Protein AF-A0AAN7CAF0-F1 (afdb_monomer_lite)

InterPro domains:
  IPR011009 Protein kinase-like domain superfamily [SSF56112] (37-139)
  IPR051678 Aminoglycoside Phosphotransferase Enzymes [PTHR21310] (33-144)

Foldseek 3Di:
DDDDDDDPVRVVVVVVVVVVPDDVVVVVCVVPPCQWDWDADPVGFIKIKGFDDPPVDDPVVLVQLQVQDDAPPPDWHWPDWDDAADCDPVRVPSTTMTITGDDDDDPDDPVVLVPDDPVVVVVVVVVVVVRVVRVVPDDDPDNSDDDDD

Sequence (149 aa):
MAKFPPTAKQIEEGLKAFIDSIDPNAVCKLASSKTCRIFRDPDGTKWVVRIPLEPYISNIWDKVQSEVATTTIPVPCIHAFGRGGTVDEKNPTGHAYIIQSYIPGQSLDILAFRRKDPTQRKFFYSQLVDFFAQLRQQEFPFAGVEPER

Radius of gyration: 21.9 Å; chains: 1; bounding box: 57×45×52 Å

Structure (mmCIF, N/CA/C/O backbone):
data_AF-A0AAN7CAF0-F1
#
_entry.id   AF-A0AAN7CAF0-F1
#
loop_
_atom_site.group_PDB
_atom_site.id
_atom_site.type_symbol
_atom_site.label_atom_id
_atom_site.label_alt_id
_atom_site.label_comp_id
_atom_site.label_asym_id
_atom_site.label_entity_id
_atom_site.label_seq_id
_atom_site.pdbx_PDB_ins_code
_atom_site.Cartn_x
_atom_site.Cartn_y
_atom_site.Cartn_z
_atom_site.occupancy
_atom_site.B_iso_or_equiv
_atom_site.auth_seq_id
_atom_site.auth_comp_id
_atom_site.auth_asym_id
_atom_site.auth_atom_id
_atom_site.pdbx_PDB_model_num
ATOM 1 N N . MET A 1 1 ? 37.556 -28.234 18.319 1.00 42.59 1 MET A N 1
ATOM 2 C CA . MET A 1 1 ? 37.300 -27.188 19.335 1.00 42.59 1 MET A CA 1
ATOM 3 C C . MET A 1 1 ? 35.796 -26.975 19.425 1.00 42.59 1 MET A C 1
ATOM 5 O O . MET A 1 1 ? 35.180 -26.767 18.387 1.00 42.59 1 MET A O 1
ATOM 9 N N . ALA A 1 2 ? 35.196 -27.118 20.610 1.00 52.88 2 ALA A N 1
ATOM 10 C CA . ALA A 1 2 ? 33.750 -26.971 20.790 1.00 52.88 2 ALA A CA 1
ATOM 11 C C . ALA A 1 2 ? 33.350 -25.490 20.693 1.00 52.88 2 ALA A C 1
ATOM 13 O O . ALA A 1 2 ? 33.939 -24.640 21.360 1.00 52.88 2 ALA A O 1
ATOM 14 N N . LYS A 1 3 ? 32.376 -25.177 19.835 1.00 70.75 3 LYS A N 1
ATOM 15 C CA . LYS A 1 3 ? 31.854 -23.820 19.656 1.00 70.75 3 LYS A CA 1
ATOM 16 C C . LYS A 1 3 ? 30.816 -23.573 20.752 1.00 70.75 3 LYS A C 1
ATOM 18 O O . LYS A 1 3 ? 29.696 -24.064 20.658 1.00 70.75 3 LYS A O 1
ATOM 23 N N . PHE A 1 4 ? 31.217 -22.891 21.820 1.00 71.00 4 PHE A N 1
ATOM 24 C CA . PHE A 1 4 ? 30.303 -22.526 22.902 1.00 71.00 4 PHE A CA 1
ATOM 25 C C . PHE A 1 4 ? 29.308 -21.452 22.433 1.00 71.00 4 PHE A C 1
ATOM 27 O O . PHE A 1 4 ? 29.667 -20.619 21.593 1.00 71.00 4 PHE A O 1
ATOM 34 N N . PRO A 1 5 ? 28.066 -21.462 22.949 1.00 78.44 5 PRO A N 1
ATOM 35 C CA . PRO A 1 5 ? 27.105 -20.405 22.671 1.00 78.44 5 PRO A CA 1
ATOM 36 C C . PRO A 1 5 ? 27.612 -19.055 23.210 1.00 78.44 5 PRO A C 1
ATOM 38 O O . PRO A 1 5 ? 28.319 -19.022 24.222 1.00 78.44 5 PRO A O 1
ATOM 41 N N . PRO A 1 6 ? 27.276 -17.941 22.539 1.00 80.12 6 PRO A N 1
ATOM 42 C CA . PRO A 1 6 ? 27.729 -16.618 22.941 1.00 80.12 6 PRO A CA 1
ATOM 43 C C . PRO A 1 6 ? 27.145 -16.213 24.298 1.00 80.12 6 PRO A C 1
ATOM 45 O O . PRO A 1 6 ? 25.991 -16.491 24.621 1.00 80.12 6 PRO A O 1
ATOM 48 N N . THR A 1 7 ? 27.962 -15.533 25.094 1.00 88.88 7 THR A N 1
ATOM 49 C CA . THR A 1 7 ? 27.564 -14.942 26.376 1.00 88.88 7 THR A CA 1
ATOM 50 C C . THR A 1 7 ? 26.665 -13.722 26.165 1.00 88.88 7 THR A C 1
ATOM 52 O O . THR A 1 7 ? 26.710 -13.082 25.116 1.0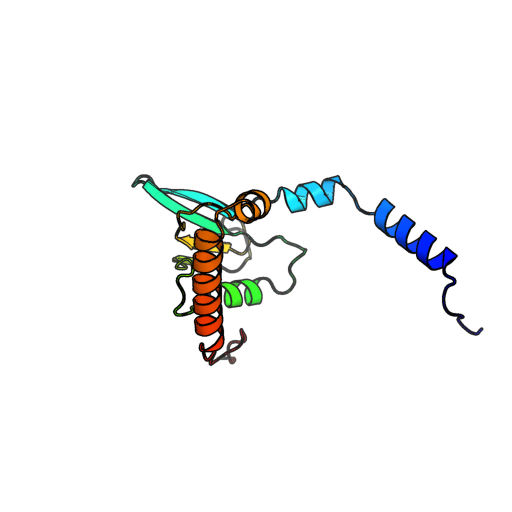0 88.88 7 THR A O 1
ATOM 55 N N . ALA A 1 8 ? 25.885 -13.342 27.183 1.00 85.44 8 ALA A N 1
ATOM 56 C CA . ALA A 1 8 ? 25.012 -12.164 27.123 1.00 85.44 8 ALA A CA 1
ATOM 57 C C . ALA A 1 8 ? 25.765 -10.885 26.714 1.00 85.44 8 ALA A C 1
ATOM 59 O O . ALA A 1 8 ? 25.273 -10.113 25.898 1.00 85.44 8 ALA A O 1
ATOM 60 N N . LYS A 1 9 ? 27.002 -10.721 27.201 1.00 87.62 9 LYS A N 1
ATOM 61 C CA . LYS A 1 9 ? 27.871 -9.595 26.847 1.00 87.62 9 LYS A CA 1
ATOM 62 C C . LYS A 1 9 ? 28.256 -9.598 25.363 1.00 87.62 9 LYS A C 1
ATOM 64 O O . LYS A 1 9 ? 28.189 -8.564 24.716 1.00 87.62 9 LYS A O 1
ATOM 69 N N . GLN A 1 10 ? 28.585 -10.764 24.803 1.00 82.12 10 GLN A N 1
ATOM 70 C 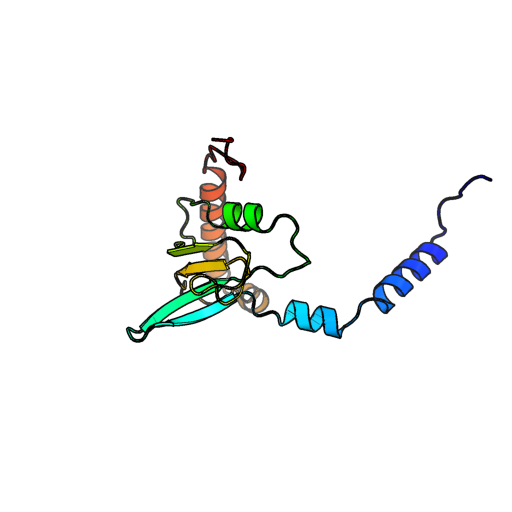CA . GLN A 1 10 ? 28.894 -10.899 23.372 1.00 82.12 10 GLN A CA 1
ATOM 71 C C . GLN A 1 10 ? 27.668 -10.638 22.488 1.00 82.12 10 GLN A C 1
ATOM 73 O O . GLN A 1 10 ? 27.802 -10.110 21.387 1.00 82.12 10 GLN A O 1
ATOM 78 N N . ILE A 1 11 ? 26.473 -10.997 22.965 1.00 80.44 11 ILE A N 1
ATOM 79 C CA . ILE A 1 11 ? 25.215 -10.698 22.274 1.00 80.44 11 ILE A CA 1
ATOM 80 C C . ILE A 1 11 ? 24.955 -9.189 22.283 1.00 80.44 11 ILE A C 1
ATOM 82 O O . ILE A 1 11 ? 24.632 -8.628 21.242 1.00 80.44 11 ILE A O 1
ATOM 86 N N . GLU A 1 12 ? 25.125 -8.526 23.427 1.00 86.00 12 GLU A N 1
ATOM 87 C CA . GLU A 1 12 ? 24.919 -7.081 23.566 1.00 86.00 12 GLU A CA 1
ATOM 88 C C . GLU A 1 12 ? 25.924 -6.271 22.736 1.00 86.00 12 GLU A C 1
ATOM 90 O O . GLU A 1 12 ? 25.535 -5.355 22.014 1.00 86.00 12 GLU A O 1
ATOM 95 N N . GLU A 1 13 ? 27.200 -6.660 22.754 1.00 85.38 13 GLU A N 1
ATOM 96 C CA . GLU A 1 13 ? 28.247 -6.066 21.916 1.00 85.38 13 GLU A CA 1
ATOM 97 C C . GLU A 1 13 ? 27.955 -6.270 20.424 1.00 85.38 13 GLU A C 1
ATOM 99 O O . GLU A 1 13 ? 28.088 -5.333 19.636 1.00 85.38 13 GLU A O 1
ATOM 104 N N . GLY A 1 14 ? 27.491 -7.461 20.032 1.00 78.75 14 GLY A N 1
ATOM 105 C CA . GLY A 1 14 ? 27.078 -7.745 18.657 1.00 78.75 14 GLY A CA 1
ATOM 106 C C . GLY A 1 14 ? 25.854 -6.935 18.222 1.00 78.75 14 GLY A C 1
ATOM 107 O O . GLY A 1 14 ? 25.816 -6.427 17.103 1.00 78.75 14 GLY A O 1
ATOM 108 N N . LEU A 1 15 ? 24.874 -6.764 19.110 1.00 71.75 15 LEU A N 1
ATOM 109 C CA . LEU A 1 15 ? 23.659 -5.995 18.846 1.00 71.75 15 LEU A CA 1
ATOM 110 C C . LEU A 1 15 ? 23.964 -4.498 18.740 1.00 71.75 15 LEU A C 1
ATOM 112 O O . LEU A 1 15 ? 23.454 -3.825 17.845 1.00 71.75 15 LEU A O 1
ATOM 116 N N . LYS A 1 16 ? 24.856 -3.991 19.594 1.00 80.81 16 LYS A N 1
ATOM 117 C CA . LYS A 1 16 ? 25.348 -2.618 19.517 1.00 80.81 16 LYS A CA 1
ATOM 118 C C . LYS A 1 16 ? 26.146 -2.374 18.238 1.00 80.81 16 LYS A C 1
ATOM 120 O O . LYS A 1 16 ? 25.866 -1.407 17.542 1.00 80.81 16 LYS A O 1
ATOM 125 N N . ALA A 1 17 ? 27.076 -3.265 17.894 1.00 83.31 17 ALA A N 1
ATOM 126 C CA . ALA A 1 17 ? 27.846 -3.163 16.656 1.00 83.31 17 ALA A CA 1
ATOM 127 C C . ALA A 1 17 ? 26.942 -3.198 15.414 1.00 83.31 17 ALA A C 1
ATOM 129 O O . ALA A 1 17 ? 27.154 -2.438 14.472 1.00 83.31 17 ALA A O 1
ATOM 130 N N . PHE A 1 18 ? 25.900 -4.035 15.431 1.00 73.94 18 PHE A N 1
ATOM 131 C CA . PHE A 1 18 ? 24.888 -4.064 14.381 1.00 73.94 18 PHE A CA 1
ATOM 132 C C . PHE A 1 18 ? 24.149 -2.728 14.264 1.00 73.94 18 PHE A C 1
ATOM 134 O O . PHE A 1 18 ? 24.119 -2.168 13.172 1.00 73.94 18 PHE A O 1
ATOM 141 N N . ILE A 1 19 ? 23.606 -2.187 15.361 1.00 75.69 19 ILE A N 1
ATOM 142 C CA . ILE A 1 19 ? 22.900 -0.894 15.355 1.00 75.69 19 ILE A CA 1
ATOM 143 C C . ILE A 1 19 ? 23.819 0.238 14.886 1.00 75.69 19 ILE A C 1
ATOM 145 O O . ILE A 1 19 ? 23.421 1.024 14.030 1.00 75.69 19 ILE A O 1
ATOM 149 N N . ASP A 1 20 ? 25.048 0.296 15.399 1.00 84.12 20 ASP A N 1
ATOM 150 C CA . ASP A 1 20 ? 26.023 1.333 15.050 1.00 84.12 20 ASP A CA 1
ATOM 151 C C . ASP A 1 20 ? 26.461 1.232 13.570 1.00 84.12 20 ASP A C 1
ATOM 153 O O . ASP A 1 20 ? 26.885 2.225 12.980 1.00 84.12 20 ASP A O 1
ATOM 157 N N . SER A 1 21 ? 26.328 0.052 12.945 1.00 85.38 21 SER A N 1
ATOM 158 C CA . SER A 1 21 ? 26.604 -0.162 11.515 1.00 85.38 21 SER A CA 1
ATOM 159 C C . SER A 1 21 ? 25.462 0.239 10.575 1.00 85.38 21 SER A C 1
ATOM 161 O O . SER A 1 21 ? 25.657 0.271 9.358 1.00 85.38 21 SER A O 1
ATOM 163 N N . ILE A 1 22 ? 24.271 0.543 11.102 1.00 80.25 22 ILE A N 1
ATOM 164 C CA . ILE A 1 22 ? 23.139 0.976 10.282 1.00 80.25 22 ILE A CA 1
ATOM 165 C C . ILE A 1 22 ? 23.412 2.403 9.804 1.00 80.25 22 ILE A C 1
ATOM 167 O O . ILE A 1 22 ? 23.409 3.332 10.605 1.00 80.25 22 ILE A O 1
ATOM 171 N N . ASP A 1 23 ? 23.588 2.592 8.493 1.00 80.69 23 ASP A N 1
ATOM 172 C CA . ASP A 1 23 ? 23.717 3.923 7.891 1.00 80.69 23 ASP A CA 1
ATOM 173 C C . ASP A 1 23 ? 22.390 4.703 8.021 1.00 80.69 23 ASP A C 1
ATOM 175 O O . ASP A 1 23 ? 21.411 4.380 7.330 1.00 80.69 23 ASP A O 1
ATOM 179 N N . PRO A 1 24 ? 22.334 5.770 8.843 1.00 72.50 24 PRO A N 1
ATOM 180 C CA . PRO A 1 24 ? 21.115 6.546 9.032 1.00 72.50 24 PRO A CA 1
ATOM 181 C C . PRO A 1 24 ? 20.655 7.234 7.743 1.00 72.50 24 PRO A C 1
ATOM 183 O O . PRO A 1 24 ? 19.459 7.436 7.546 1.00 72.50 24 PRO A O 1
ATOM 186 N N . ASN A 1 25 ? 21.574 7.569 6.831 1.00 64.50 25 ASN A N 1
ATOM 187 C CA . ASN A 1 25 ? 21.238 8.193 5.554 1.00 64.50 25 ASN A CA 1
ATOM 188 C C . ASN A 1 25 ? 20.631 7.186 4.577 1.00 64.50 25 ASN A C 1
ATOM 190 O O . ASN A 1 25 ? 19.712 7.546 3.841 1.00 64.50 25 ASN A O 1
ATOM 194 N N . ALA A 1 26 ? 21.093 5.934 4.578 1.00 63.91 26 ALA A N 1
ATOM 195 C CA . ALA A 1 26 ? 20.457 4.856 3.824 1.00 63.91 26 ALA A CA 1
ATOM 196 C C . ALA A 1 26 ? 19.044 4.571 4.354 1.00 63.91 26 ALA A C 1
ATOM 198 O O . ALA A 1 26 ? 18.104 4.475 3.564 1.00 63.91 26 ALA A O 1
ATOM 199 N N . VAL A 1 27 ? 18.864 4.541 5.681 1.00 57.50 27 VAL A N 1
ATOM 200 C CA . VAL A 1 27 ? 17.540 4.409 6.315 1.00 57.50 27 VAL A CA 1
ATOM 201 C C . VAL A 1 27 ? 16.638 5.593 5.967 1.00 57.50 27 VAL A C 1
ATOM 203 O O . VAL A 1 27 ? 15.486 5.396 5.592 1.00 57.50 27 VAL A O 1
ATOM 206 N N . CYS A 1 28 ? 17.147 6.824 6.013 1.00 49.53 28 CYS A N 1
ATOM 207 C CA . CYS A 1 28 ? 16.388 8.013 5.633 1.00 49.53 28 CYS A CA 1
ATOM 208 C C . CYS A 1 28 ? 16.063 8.049 4.136 1.00 49.53 28 CYS A C 1
ATOM 210 O O . CYS A 1 28 ? 14.958 8.444 3.778 1.00 49.53 28 CYS A O 1
ATOM 212 N N . LYS A 1 29 ? 16.959 7.612 3.242 1.00 55.12 29 LYS A N 1
ATOM 213 C CA . LYS A 1 29 ? 16.666 7.453 1.804 1.00 55.12 29 LYS A CA 1
ATOM 214 C C . LYS A 1 29 ? 15.600 6.386 1.562 1.00 55.12 29 LYS A C 1
ATOM 216 O O . LYS A 1 29 ? 14.721 6.601 0.736 1.00 55.12 29 LYS A O 1
ATOM 221 N N . LEU A 1 30 ? 15.627 5.289 2.317 1.00 51.16 30 LEU A N 1
ATOM 222 C CA . LEU A 1 30 ? 14.592 4.256 2.286 1.00 51.16 30 LEU A CA 1
ATOM 223 C C . LEU A 1 30 ? 13.248 4.802 2.794 1.00 51.16 30 LEU A C 1
ATOM 225 O O . LEU A 1 30 ? 12.232 4.658 2.122 1.00 51.16 30 LEU A O 1
ATOM 229 N N . ALA A 1 31 ? 13.238 5.501 3.928 1.00 48.84 31 ALA A N 1
ATOM 230 C CA . ALA A 1 31 ? 12.035 6.080 4.526 1.00 48.84 31 ALA A CA 1
ATOM 231 C C . ALA A 1 31 ? 11.458 7.256 3.715 1.00 48.84 31 ALA A C 1
ATOM 233 O O . ALA A 1 31 ? 10.249 7.476 3.706 1.00 48.84 31 ALA A O 1
ATOM 234 N N . SER A 1 32 ? 12.314 8.008 3.017 1.00 50.09 32 SER A N 1
ATOM 235 C CA . SER A 1 32 ? 11.929 9.107 2.120 1.00 50.09 32 SER A CA 1
ATOM 236 C C . SER A 1 32 ? 11.712 8.663 0.679 1.00 50.09 32 SER A C 1
ATOM 238 O O . SER A 1 32 ? 11.328 9.490 -0.157 1.00 50.09 32 SER A O 1
ATOM 240 N N . SER A 1 33 ? 11.928 7.380 0.371 1.00 52.56 33 SER A N 1
ATOM 241 C CA . SER A 1 33 ? 11.627 6.844 -0.943 1.00 52.56 33 SER A CA 1
ATOM 242 C C . SER A 1 33 ? 10.122 6.953 -1.166 1.00 52.56 33 SER A C 1
ATOM 244 O O . SER A 1 33 ? 9.289 6.219 -0.636 1.00 52.56 33 SER A O 1
ATOM 246 N N . LYS A 1 34 ? 9.747 7.968 -1.938 1.00 54.19 34 LYS A N 1
ATOM 247 C CA . LYS A 1 34 ? 8.387 8.157 -2.426 1.00 54.19 34 LYS A CA 1
ATOM 248 C C . LYS A 1 34 ? 8.150 7.106 -3.505 1.00 54.19 34 LYS A C 1
ATOM 250 O O . LYS A 1 34 ? 8.091 7.443 -4.684 1.00 54.19 34 LYS A O 1
ATOM 255 N N . THR A 1 35 ? 8.079 5.839 -3.100 1.00 59.84 35 THR A N 1
ATOM 256 C CA . THR A 1 35 ? 7.721 4.719 -3.975 1.00 59.84 35 THR A CA 1
ATOM 257 C C . THR A 1 35 ? 6.343 4.937 -4.561 1.00 59.84 35 THR A C 1
ATOM 259 O O . THR A 1 35 ? 6.113 4.516 -5.679 1.00 59.84 35 THR A O 1
ATOM 262 N N . CYS A 1 36 ? 5.464 5.657 -3.854 1.00 67.75 36 CYS A N 1
ATOM 263 C CA . CYS A 1 36 ? 4.147 6.074 -4.316 1.00 67.75 36 CYS A CA 1
ATOM 264 C C . CYS A 1 36 ? 4.148 7.569 -4.676 1.00 67.75 36 CYS A C 1
ATOM 266 O O . CYS A 1 36 ? 4.320 8.424 -3.802 1.00 67.75 36 CYS A O 1
ATOM 268 N N . ARG A 1 37 ? 3.918 7.899 -5.949 1.00 78.00 37 ARG A N 1
ATOM 269 C CA . ARG A 1 37 ? 3.735 9.278 -6.428 1.00 78.00 37 ARG A CA 1
ATOM 270 C C . ARG A 1 37 ? 2.324 9.477 -6.957 1.00 78.00 37 ARG A C 1
ATOM 272 O O . ARG A 1 37 ? 1.804 8.620 -7.662 1.00 78.00 37 ARG A O 1
ATOM 279 N N . ILE A 1 38 ? 1.724 10.618 -6.621 1.00 81.12 38 ILE A N 1
ATOM 280 C CA . ILE A 1 38 ? 0.423 11.009 -7.162 1.00 81.12 38 ILE A CA 1
ATOM 281 C C . ILE A 1 38 ? 0.661 11.846 -8.414 1.00 81.12 38 ILE A C 1
ATOM 283 O O . ILE A 1 38 ? 1.326 12.879 -8.343 1.00 81.12 38 ILE A O 1
ATOM 287 N N . PHE A 1 39 ? 0.093 11.408 -9.527 1.00 81.19 39 PHE A N 1
ATOM 288 C CA . PHE A 1 39 ? 0.054 12.152 -10.778 1.00 81.19 39 PHE A CA 1
ATOM 289 C C . PHE A 1 39 ? -1.344 12.712 -10.991 1.00 81.19 39 PHE A C 1
ATOM 291 O O . PHE A 1 39 ? -2.322 12.186 -10.455 1.00 81.19 39 PHE A O 1
ATOM 298 N N . ARG A 1 40 ? -1.430 13.816 -11.729 1.00 84.31 40 ARG A N 1
ATOM 299 C CA . ARG A 1 40 ? -2.699 14.423 -12.107 1.00 84.31 40 ARG A CA 1
ATOM 300 C C . ARG A 1 40 ? -2.690 14.680 -13.602 1.00 84.31 40 ARG A C 1
ATOM 302 O O . ARG A 1 40 ? -1.793 15.373 -14.077 1.00 84.31 40 ARG A O 1
ATOM 309 N N . ASP A 1 41 ? -3.689 14.151 -14.285 1.00 81.38 41 ASP A N 1
ATOM 310 C CA . ASP A 1 41 ? -3.906 14.410 -15.700 1.00 81.38 41 ASP A CA 1
ATOM 311 C C . ASP A 1 41 ? -4.501 15.808 -15.927 1.00 81.38 41 ASP A C 1
ATOM 313 O O . ASP A 1 41 ? -5.032 16.425 -14.992 1.00 81.38 41 ASP A O 1
ATOM 317 N N . PRO A 1 42 ? -4.422 16.344 -17.159 1.00 83.50 42 PRO A N 1
ATOM 318 C CA . PRO A 1 42 ? -4.986 17.652 -17.493 1.00 83.50 42 PRO A CA 1
ATOM 319 C C . PRO A 1 42 ? -6.492 17.775 -17.223 1.00 83.50 42 PRO A C 1
ATOM 321 O O . PRO A 1 42 ? -6.976 18.868 -16.942 1.00 83.50 42 PRO A O 1
ATOM 324 N N . ASP A 1 43 ? -7.224 16.662 -17.275 1.00 88.31 43 ASP A N 1
ATOM 325 C CA . ASP A 1 43 ? -8.655 16.576 -16.963 1.00 88.31 43 ASP A CA 1
ATOM 326 C C . ASP A 1 43 ? -8.956 16.585 -15.447 1.00 88.31 43 ASP A C 1
ATOM 328 O O . ASP A 1 43 ? -10.112 16.654 -15.033 1.00 88.31 43 ASP A O 1
ATOM 332 N N . GLY A 1 44 ? -7.920 16.551 -14.602 1.00 82.50 44 GLY A N 1
ATOM 333 C CA . GLY A 1 44 ? -8.026 16.532 -13.146 1.00 82.50 44 GLY A CA 1
ATOM 334 C C . GLY A 1 44 ? -8.024 15.136 -12.520 1.00 82.50 44 GLY A C 1
ATOM 335 O O . GLY A 1 44 ? -7.991 15.043 -11.285 1.00 82.50 44 GLY A O 1
ATOM 336 N N . THR A 1 45 ? -7.999 14.068 -13.322 1.00 86.25 45 THR A N 1
ATOM 337 C CA . THR A 1 45 ? -7.934 12.686 -12.838 1.00 86.25 45 THR A CA 1
ATOM 338 C C . THR A 1 45 ? -6.629 12.452 -12.079 1.00 86.25 45 THR A C 1
ATOM 340 O O . THR A 1 45 ? -5.563 12.907 -12.490 1.00 86.25 45 THR A O 1
ATOM 343 N N . LYS A 1 46 ? -6.702 11.786 -10.918 1.00 87.50 46 LYS A N 1
ATOM 344 C CA . LYS A 1 46 ? -5.537 11.509 -10.067 1.00 87.50 46 LYS A CA 1
ATOM 345 C C . LYS A 1 46 ? -5.167 10.032 -10.112 1.00 87.50 46 LYS A C 1
ATOM 347 O O . LYS A 1 46 ? -6.002 9.169 -9.845 1.00 87.50 46 LYS A O 1
ATOM 352 N N . TRP A 1 47 ? -3.884 9.775 -10.313 1.00 85.88 47 TRP A N 1
ATOM 353 C CA . TRP A 1 47 ? -3.301 8.440 -10.372 1.00 85.88 47 TRP A CA 1
ATOM 354 C C . TRP A 1 47 ? -2.272 8.260 -9.274 1.00 85.88 47 TRP A C 1
ATOM 356 O O . TRP A 1 47 ? -1.597 9.215 -8.894 1.00 85.88 47 TRP A O 1
ATOM 366 N N . VAL A 1 48 ? -2.110 7.036 -8.788 1.00 87.00 48 VAL A N 1
ATOM 367 C CA . VAL A 1 48 ? -0.982 6.656 -7.937 1.00 87.00 48 VAL A CA 1
ATOM 368 C C . VAL A 1 48 ? -0.076 5.744 -8.745 1.00 87.00 48 VAL A C 1
ATOM 370 O O . VAL A 1 48 ? -0.501 4.672 -9.163 1.00 87.00 48 VAL A O 1
ATOM 373 N N . VAL A 1 49 ? 1.173 6.157 -8.936 1.00 85.81 49 VAL A N 1
ATOM 374 C CA . VAL A 1 49 ? 2.218 5.330 -9.542 1.00 85.81 49 VAL A CA 1
ATOM 375 C C . VAL A 1 49 ? 3.116 4.812 -8.433 1.00 85.81 49 VAL A C 1
ATOM 377 O O . VAL A 1 49 ? 3.635 5.597 -7.631 1.00 85.81 49 VAL A O 1
ATOM 380 N N . ARG A 1 50 ? 3.280 3.492 -8.382 1.00 84.75 50 ARG A N 1
ATOM 381 C CA . ARG A 1 50 ? 4.144 2.783 -7.445 1.00 84.75 50 ARG A CA 1
ATOM 382 C C . ARG A 1 50 ? 5.333 2.196 -8.192 1.00 84.75 50 ARG A C 1
ATOM 384 O O . ARG A 1 50 ? 5.128 1.480 -9.165 1.00 84.75 50 ARG A O 1
ATOM 391 N N . ILE A 1 51 ? 6.546 2.477 -7.728 1.00 82.62 51 ILE A N 1
ATOM 392 C CA . ILE A 1 51 ? 7.786 1.874 -8.235 1.00 82.62 51 ILE A CA 1
ATOM 393 C C . ILE A 1 51 ? 8.426 1.093 -7.077 1.00 82.62 51 ILE A C 1
ATOM 395 O O . ILE A 1 51 ? 8.745 1.707 -6.051 1.00 82.62 51 ILE A O 1
ATOM 399 N N . PRO A 1 52 ? 8.577 -0.241 -7.186 1.00 76.31 52 PRO A N 1
ATOM 400 C CA . PRO A 1 52 ? 9.257 -1.052 -6.184 1.00 76.31 52 PRO A CA 1
ATOM 401 C C . PRO A 1 52 ? 10.711 -0.609 -5.980 1.00 76.31 52 PRO A C 1
ATOM 403 O O . PRO A 1 52 ? 11.401 -0.218 -6.917 1.00 76.31 52 PRO A O 1
ATOM 406 N N . LEU A 1 53 ? 11.188 -0.688 -4.739 1.00 72.00 53 LEU A N 1
ATOM 407 C CA . LEU A 1 53 ? 12.575 -0.379 -4.390 1.00 72.00 53 LEU A CA 1
ATOM 408 C C . LEU A 1 53 ? 13.509 -1.543 -4.724 1.00 72.00 53 LEU A C 1
ATOM 410 O O . LEU A 1 53 ? 13.559 -2.542 -4.002 1.00 72.00 53 LEU A O 1
ATOM 414 N N . GLU A 1 54 ? 14.315 -1.373 -5.762 1.00 62.47 54 GLU A N 1
ATOM 415 C CA . GLU A 1 54 ? 15.504 -2.193 -6.001 1.00 62.47 54 GLU A CA 1
ATOM 416 C C . GLU A 1 54 ? 16.665 -1.716 -5.107 1.00 62.47 54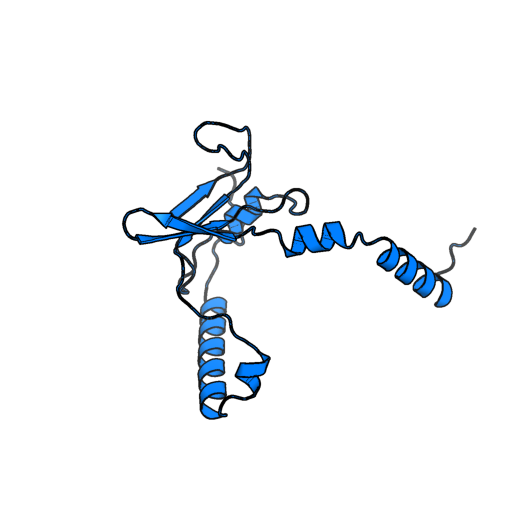 GLU A C 1
ATOM 418 O O . GLU A 1 54 ? 16.825 -0.504 -4.937 1.00 62.47 54 GLU A O 1
ATOM 423 N N . PRO A 1 55 ? 17.483 -2.607 -4.501 1.00 59.72 55 PRO A N 1
ATOM 424 C CA . PRO A 1 55 ? 17.538 -4.075 -4.624 1.00 59.72 55 PRO A CA 1
ATOM 425 C C . PRO A 1 55 ? 16.808 -4.854 -3.504 1.00 59.72 55 PRO A C 1
ATOM 427 O O . PRO A 1 55 ? 16.980 -6.063 -3.371 1.00 59.72 55 PRO A O 1
ATOM 430 N N . TYR A 1 56 ? 16.030 -4.187 -2.650 1.00 61.28 56 TYR A N 1
ATOM 431 C CA . TYR A 1 56 ? 15.529 -4.779 -1.396 1.00 61.28 56 TYR A CA 1
ATOM 432 C C . TYR A 1 56 ? 14.364 -5.756 -1.576 1.00 61.28 56 TYR A C 1
ATOM 434 O O . TYR A 1 56 ? 13.980 -6.469 -0.647 1.00 61.28 56 TYR A O 1
ATOM 442 N N . ILE A 1 57 ? 13.787 -5.786 -2.771 1.00 64.69 57 ILE A N 1
ATOM 443 C CA . ILE A 1 57 ? 12.706 -6.686 -3.132 1.00 64.69 57 ILE A CA 1
ATOM 444 C C . ILE A 1 57 ? 13.279 -7.766 -4.049 1.00 64.69 57 ILE A C 1
ATOM 446 O O . ILE A 1 57 ? 13.542 -7.521 -5.221 1.00 64.69 57 ILE A O 1
ATOM 450 N N . SER A 1 58 ? 13.454 -8.980 -3.520 1.00 65.62 58 SER A N 1
ATOM 451 C CA . SER A 1 58 ? 13.643 -10.159 -4.365 1.00 65.62 58 SER A CA 1
ATOM 452 C C . SER A 1 58 ? 12.342 -10.478 -5.101 1.00 65.62 58 SER A C 1
ATOM 454 O O . SER A 1 58 ? 11.250 -10.282 -4.561 1.00 65.62 58 SER A O 1
ATOM 456 N N . ASN A 1 59 ? 12.481 -10.963 -6.335 1.00 74.12 59 ASN A N 1
ATOM 457 C CA . ASN A 1 59 ? 11.376 -11.394 -7.186 1.00 74.12 59 ASN A CA 1
ATOM 458 C C . ASN A 1 59 ? 10.270 -10.333 -7.364 1.00 74.12 59 ASN A C 1
ATOM 460 O O . ASN A 1 59 ? 9.103 -10.529 -7.035 1.00 74.12 59 ASN A O 1
ATOM 464 N N . ILE A 1 60 ? 10.678 -9.152 -7.840 1.00 77.62 60 ILE A N 1
ATOM 465 C CA . ILE A 1 60 ? 9.821 -7.962 -7.973 1.00 77.62 60 ILE A CA 1
ATOM 466 C C . ILE A 1 60 ? 8.587 -8.244 -8.820 1.00 77.62 60 ILE A C 1
ATOM 468 O O . ILE A 1 60 ? 7.513 -7.734 -8.516 1.00 77.62 60 ILE A O 1
ATOM 472 N N . TRP A 1 61 ? 8.745 -9.041 -9.876 1.00 82.06 61 TRP A N 1
ATOM 473 C CA . TRP A 1 61 ? 7.654 -9.332 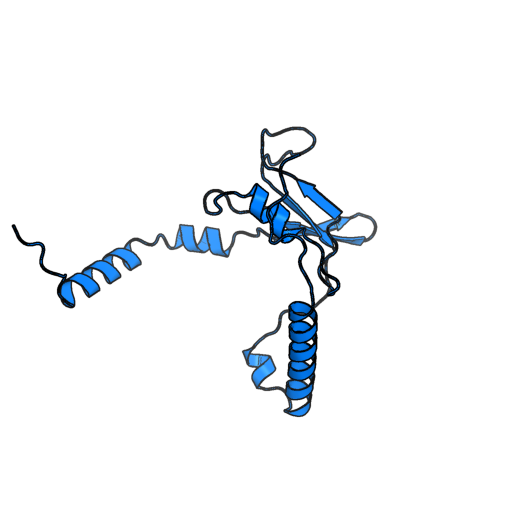-10.790 1.00 82.06 61 TRP A CA 1
ATOM 474 C C . TRP A 1 61 ? 6.532 -10.105 -10.100 1.00 82.06 61 TRP A C 1
ATOM 476 O O . TRP A 1 61 ? 5.399 -9.636 -10.117 1.00 82.06 61 TRP A O 1
ATOM 486 N N . ASP A 1 62 ? 6.861 -11.165 -9.366 1.00 76.38 62 ASP A N 1
ATOM 487 C CA . ASP A 1 62 ? 5.883 -11.924 -8.584 1.00 76.38 62 ASP A CA 1
ATOM 488 C C . ASP A 1 62 ? 5.186 -11.046 -7.536 1.00 76.38 62 ASP A C 1
ATOM 490 O O . ASP A 1 62 ? 3.986 -11.179 -7.298 1.00 76.38 62 ASP A O 1
ATOM 494 N N . LYS A 1 63 ? 5.900 -10.077 -6.943 1.00 77.44 63 LYS A N 1
ATOM 495 C CA . LYS A 1 63 ? 5.276 -9.121 -6.014 1.00 77.44 63 LYS A CA 1
ATOM 496 C C . LYS A 1 63 ? 4.323 -8.163 -6.715 1.00 77.44 63 LYS A C 1
ATOM 498 O O . LYS A 1 63 ? 3.228 -7.939 -6.205 1.00 77.44 63 LYS A O 1
ATOM 503 N N . VAL A 1 64 ? 4.699 -7.637 -7.879 1.00 81.38 64 VAL A N 1
ATOM 504 C CA . VAL A 1 64 ? 3.800 -6.819 -8.702 1.00 81.38 64 VAL A CA 1
ATOM 505 C C . VAL A 1 64 ? 2.561 -7.625 -9.079 1.00 81.38 64 VAL A C 1
ATOM 507 O O . VAL A 1 64 ? 1.454 -7.138 -8.880 1.00 81.38 64 VAL A O 1
ATOM 510 N N . GLN A 1 65 ? 2.727 -8.876 -9.515 1.00 77.94 65 GLN A N 1
ATOM 511 C CA . GLN A 1 65 ? 1.616 -9.780 -9.821 1.00 77.94 65 GLN A CA 1
ATOM 512 C C . GLN A 1 65 ? 0.715 -10.026 -8.600 1.00 77.94 65 GLN A C 1
ATOM 514 O O . GLN A 1 65 ? -0.507 -10.010 -8.726 1.00 77.94 65 GLN A O 1
ATOM 519 N N . SER A 1 66 ? 1.298 -10.181 -7.407 1.00 72.88 66 SER A N 1
ATOM 520 C CA . SER A 1 66 ? 0.533 -10.351 -6.167 1.00 72.88 66 SER A CA 1
ATOM 521 C C . SER A 1 66 ? -0.244 -9.096 -5.748 1.00 72.88 66 SER A C 1
ATOM 523 O O . SER A 1 66 ? -1.319 -9.217 -5.170 1.00 72.88 66 SER A O 1
ATOM 525 N N . GLU A 1 67 ? 0.262 -7.895 -6.055 1.00 76.25 67 GLU A N 1
ATOM 526 C CA . GLU A 1 67 ? -0.411 -6.629 -5.729 1.00 76.25 67 GLU A CA 1
ATOM 527 C C . GLU A 1 67 ? -1.550 -6.293 -6.697 1.00 76.25 67 GLU A C 1
ATOM 529 O O . GLU A 1 67 ? -2.501 -5.621 -6.302 1.00 76.25 67 GLU A O 1
ATOM 534 N N . VAL A 1 68 ? -1.476 -6.750 -7.950 1.00 73.38 68 VAL A N 1
ATOM 535 C CA . VAL A 1 68 ? -2.527 -6.502 -8.951 1.00 73.38 68 VAL A CA 1
ATOM 536 C C . VAL A 1 68 ? -3.644 -7.546 -8.937 1.00 73.38 68 VAL A C 1
ATOM 538 O O . VAL A 1 68 ? -4.631 -7.396 -9.659 1.00 73.38 68 VAL A O 1
ATOM 541 N N . ALA A 1 69 ? -3.515 -8.585 -8.109 1.00 69.25 69 ALA A N 1
ATOM 542 C CA . ALA A 1 69 ? -4.560 -9.576 -7.904 1.00 69.25 69 ALA A CA 1
ATOM 543 C C . ALA A 1 69 ? -5.815 -8.904 -7.321 1.00 69.25 69 ALA A C 1
ATOM 545 O O . ALA A 1 69 ? -5.784 -8.248 -6.279 1.00 69.25 69 ALA A O 1
ATOM 546 N N . THR A 1 70 ? -6.933 -9.038 -8.027 1.00 62.69 70 THR A N 1
ATOM 547 C CA . THR A 1 70 ? -8.173 -8.333 -7.703 1.00 62.69 70 THR A CA 1
ATOM 548 C C . THR A 1 70 ? -8.929 -9.025 -6.569 1.00 62.69 70 THR A C 1
ATOM 550 O O . THR A 1 70 ? -8.932 -10.247 -6.445 1.00 62.69 70 THR A O 1
ATOM 553 N N . THR A 1 71 ? -9.586 -8.229 -5.723 1.00 61.25 71 THR A N 1
ATOM 554 C CA . THR A 1 71 ? -10.495 -8.704 -4.666 1.00 61.25 71 THR A CA 1
ATOM 555 C C . THR A 1 71 ? -11.816 -7.947 -4.774 1.00 61.25 71 THR A C 1
ATOM 557 O O . THR A 1 71 ? -11.852 -6.867 -5.366 1.00 61.25 71 THR A O 1
ATOM 560 N N . THR A 1 72 ? -12.906 -8.461 -4.198 1.00 59.59 72 THR A N 1
ATOM 561 C CA . THR A 1 72 ? -14.202 -7.746 -4.199 1.00 59.59 72 THR A CA 1
ATOM 562 C C . THR A 1 72 ? -14.277 -6.598 -3.184 1.00 59.59 72 THR A C 1
ATOM 564 O O . THR A 1 72 ? -15.305 -5.934 -3.074 1.00 59.59 72 THR A O 1
ATOM 567 N N . ILE A 1 73 ? -13.218 -6.373 -2.408 1.00 65.38 73 ILE A N 1
ATOM 568 C CA . ILE A 1 73 ? -13.116 -5.263 -1.455 1.00 65.38 73 ILE A CA 1
ATOM 569 C C . ILE A 1 73 ? -12.715 -4.007 -2.222 1.00 65.38 73 ILE A C 1
ATOM 571 O O . ILE A 1 73 ? -11.988 -4.124 -3.207 1.00 65.38 73 ILE A O 1
ATOM 575 N N . PRO A 1 74 ? -13.150 -2.805 -1.800 1.00 62.50 74 PRO A N 1
ATOM 576 C CA . PRO A 1 74 ? -12.754 -1.542 -2.420 1.00 62.50 74 PRO A CA 1
ATOM 577 C C . PRO A 1 74 ? -11.248 -1.282 -2.256 1.00 62.50 74 PRO A C 1
ATOM 579 O O . PRO A 1 74 ? -10.803 -0.518 -1.402 1.00 62.50 74 PRO A O 1
ATOM 582 N N . VAL A 1 75 ? -10.457 -1.943 -3.092 1.00 72.62 75 VAL A N 1
ATOM 583 C CA . VAL A 1 75 ? -9.040 -1.694 -3.321 1.00 72.62 75 VAL A CA 1
ATOM 584 C C . VAL A 1 75 ? -8.891 -0.753 -4.520 1.00 72.62 75 VAL A C 1
ATOM 586 O O . VAL A 1 75 ? -9.800 -0.668 -5.354 1.00 72.62 75 VAL A O 1
ATOM 589 N N . PRO A 1 76 ? -7.783 -0.000 -4.626 1.00 75.56 76 PRO A N 1
ATOM 590 C CA . PRO A 1 76 ? -7.529 0.818 -5.803 1.00 75.56 76 PRO A CA 1
ATOM 591 C C . PRO A 1 76 ? -7.613 -0.027 -7.079 1.00 75.56 76 PRO A C 1
ATOM 593 O O . PRO A 1 76 ? -6.979 -1.074 -7.171 1.00 75.56 76 PRO A O 1
ATOM 596 N N . CYS A 1 77 ? -8.376 0.434 -8.072 1.00 82.56 77 CYS A N 1
ATOM 597 C CA . CYS A 1 77 ? -8.397 -0.220 -9.378 1.00 82.56 77 CYS A CA 1
ATOM 598 C C . CYS A 1 77 ? -7.022 -0.067 -10.037 1.00 82.56 77 CY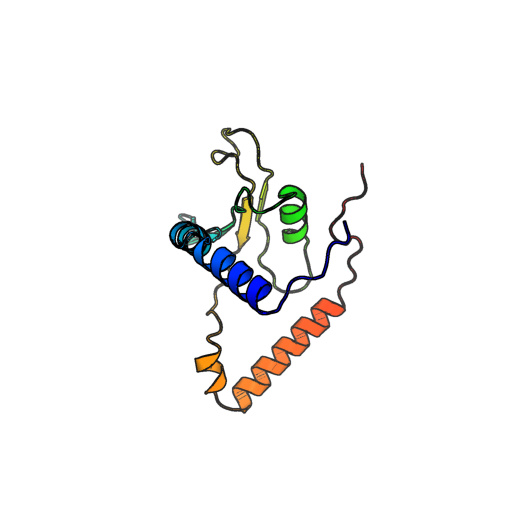S A C 1
ATOM 600 O O . CYS A 1 77 ? -6.490 1.046 -10.092 1.00 82.56 77 CYS A O 1
ATOM 602 N N . ILE A 1 78 ? -6.457 -1.171 -10.520 1.00 84.75 78 ILE A N 1
ATOM 603 C CA . ILE A 1 78 ? -5.204 -1.168 -11.271 1.00 84.75 78 ILE A CA 1
ATOM 604 C C . ILE A 1 78 ? -5.509 -0.805 -12.723 1.00 84.75 78 ILE A C 1
ATOM 606 O O . ILE A 1 78 ? -6.295 -1.480 -13.381 1.00 84.75 78 ILE A O 1
ATOM 610 N N . HIS A 1 79 ? -4.867 0.249 -13.222 1.00 83.94 79 HIS A N 1
ATOM 611 C CA . HIS A 1 79 ? -5.014 0.713 -14.608 1.00 83.94 79 HIS A CA 1
ATOM 612 C C . HIS A 1 79 ? -3.901 0.189 -15.503 1.00 83.94 79 HIS A C 1
ATOM 614 O O . HIS A 1 79 ? -4.131 -0.094 -16.674 1.00 83.94 79 HIS A O 1
ATOM 620 N N . ALA A 1 80 ? -2.694 0.050 -14.957 1.00 84.62 80 ALA A N 1
ATOM 621 C CA . ALA A 1 80 ? -1.562 -0.528 -15.665 1.00 84.62 80 ALA A CA 1
ATOM 622 C C . ALA A 1 80 ? -0.531 -1.077 -14.678 1.00 84.62 80 ALA A C 1
ATOM 624 O O . ALA A 1 80 ? -0.398 -0.584 -13.561 1.00 84.62 80 ALA A O 1
ATOM 625 N N . PHE A 1 81 ? 0.244 -2.061 -15.105 1.00 86.44 81 PHE A N 1
ATOM 626 C CA . PHE A 1 81 ? 1.430 -2.529 -14.399 1.00 86.44 81 PHE A CA 1
ATOM 627 C C . PHE A 1 81 ? 2.431 -3.066 -15.418 1.00 86.44 81 PHE A C 1
ATOM 629 O O . PHE A 1 81 ? 2.055 -3.413 -16.538 1.00 86.44 81 PHE A O 1
ATOM 636 N N . GLY A 1 82 ? 3.706 -3.102 -15.050 1.00 82.88 82 GLY A N 1
ATOM 637 C CA . GLY A 1 82 ? 4.759 -3.517 -15.966 1.00 82.88 82 GLY A CA 1
ATOM 638 C C . GLY A 1 82 ? 5.967 -4.086 -15.250 1.00 82.88 82 GLY A C 1
ATOM 639 O O . GLY A 1 82 ? 6.272 -3.731 -14.107 1.00 82.88 82 GLY A O 1
ATOM 640 N N . ARG A 1 83 ? 6.642 -5.008 -15.937 1.00 84.50 83 ARG A N 1
ATOM 641 C CA . ARG A 1 83 ? 7.887 -5.612 -15.472 1.00 84.50 83 ARG A CA 1
ATOM 642 C C . ARG A 1 83 ? 9.037 -4.625 -15.672 1.00 84.50 83 ARG A C 1
ATOM 644 O O . ARG A 1 83 ? 9.058 -3.877 -16.647 1.00 84.50 83 ARG A O 1
ATOM 651 N N . GLY A 1 84 ? 10.000 -4.649 -14.754 1.00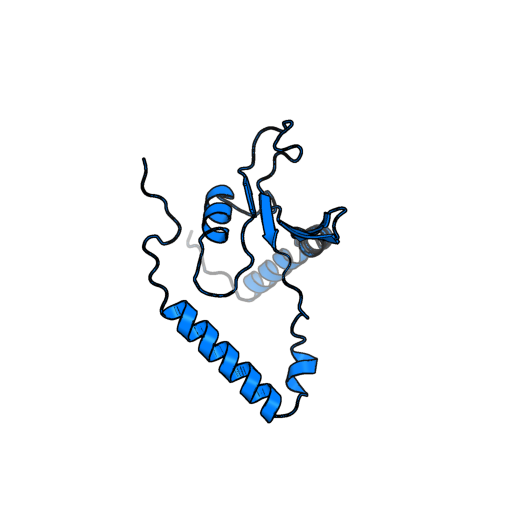 80.56 84 GLY A N 1
ATOM 652 C CA . GLY A 1 84 ? 11.282 -3.975 -14.956 1.00 80.56 84 GLY A CA 1
ATOM 653 C C . GLY A 1 84 ? 12.092 -4.634 -16.076 1.00 80.56 84 GLY A C 1
ATOM 654 O O . GLY A 1 84 ? 11.898 -5.811 -16.386 1.00 80.56 84 GLY A O 1
ATOM 655 N N . GLY A 1 85 ? 12.994 -3.879 -16.689 1.00 78.94 85 GLY A N 1
ATOM 656 C CA . GLY A 1 85 ? 13.777 -4.315 -17.836 1.00 78.94 85 GLY A CA 1
ATOM 657 C C . GLY A 1 85 ? 14.662 -3.204 -18.390 1.00 78.94 85 GLY A C 1
ATOM 658 O O . GLY A 1 85 ? 15.075 -2.290 -17.680 1.00 78.94 85 GLY A O 1
ATOM 659 N N . THR A 1 86 ? 14.973 -3.291 -19.678 1.00 79.75 86 THR A N 1
ATOM 660 C CA . THR A 1 86 ? 15.727 -2.250 -20.378 1.00 79.75 86 THR A CA 1
ATOM 661 C C . THR A 1 86 ? 14.917 -0.964 -20.472 1.00 79.75 86 THR A C 1
ATOM 663 O O . THR A 1 86 ? 13.712 -1.006 -20.703 1.00 79.75 86 THR A O 1
ATOM 666 N N . VAL A 1 87 ? 15.592 0.176 -20.330 1.00 79.00 87 VAL A N 1
ATOM 667 C CA . VAL A 1 87 ? 14.984 1.485 -20.583 1.00 79.00 87 VAL A CA 1
ATOM 668 C C . VAL A 1 87 ? 14.586 1.565 -22.055 1.00 79.00 87 VAL A C 1
ATOM 670 O O . VAL A 1 87 ? 15.438 1.426 -22.933 1.00 79.00 87 VAL A O 1
ATOM 673 N N . ASP A 1 88 ? 13.304 1.792 -22.316 1.00 80.44 88 ASP A N 1
ATOM 674 C CA . ASP A 1 88 ? 12.756 1.985 -23.658 1.00 80.44 88 ASP A CA 1
ATOM 675 C C . ASP A 1 88 ? 11.633 3.040 -23.651 1.00 80.44 88 ASP A C 1
ATOM 677 O O . ASP A 1 88 ? 11.319 3.631 -22.616 1.00 80.44 88 ASP A O 1
ATOM 681 N N . GLU A 1 89 ? 11.035 3.309 -24.813 1.00 77.31 89 GLU A N 1
ATOM 682 C CA . GLU A 1 89 ? 9.959 4.302 -24.949 1.00 77.31 89 GLU A CA 1
ATOM 683 C C . GLU A 1 89 ? 8.709 3.973 -24.113 1.00 77.31 89 GLU A C 1
ATOM 685 O O . GLU A 1 89 ? 7.958 4.876 -23.747 1.00 77.31 89 GLU A O 1
ATOM 690 N N . LYS A 1 90 ? 8.474 2.694 -23.797 1.00 71.00 90 LYS A N 1
ATOM 691 C CA . LYS A 1 90 ? 7.311 2.219 -23.033 1.00 71.00 90 LYS A CA 1
ATOM 692 C C . LYS A 1 90 ? 7.594 2.169 -21.533 1.00 71.00 90 LYS A C 1
ATOM 694 O O . LYS A 1 90 ? 6.684 2.390 -20.738 1.00 71.00 90 LYS A O 1
ATOM 699 N N . ASN A 1 91 ? 8.839 1.908 -21.140 1.00 71.69 91 ASN A N 1
ATOM 700 C CA . ASN A 1 91 ? 9.316 1.956 -19.765 1.00 71.69 91 ASN A CA 1
ATOM 701 C C . ASN A 1 91 ? 10.587 2.819 -19.663 1.00 71.69 91 ASN A C 1
ATOM 703 O O . ASN A 1 91 ? 11.697 2.292 -19.519 1.00 71.69 91 ASN A O 1
ATOM 707 N N . PRO A 1 92 ? 10.444 4.156 -19.650 1.00 71.44 92 PRO A N 1
ATOM 708 C CA . PRO A 1 92 ? 11.584 5.068 -19.572 1.00 71.44 92 PRO A CA 1
ATOM 709 C C . PRO A 1 92 ? 12.331 4.983 -18.233 1.00 71.44 92 PRO A C 1
ATOM 711 O O . PRO A 1 92 ? 13.416 5.540 -18.092 1.00 71.44 92 PRO A O 1
ATOM 714 N N . THR A 1 93 ? 11.753 4.311 -17.231 1.00 74.25 93 THR A N 1
ATOM 715 C CA . THR A 1 93 ? 12.392 4.112 -15.926 1.00 74.25 93 THR A CA 1
ATOM 716 C C . THR A 1 93 ? 13.205 2.824 -15.854 1.00 74.25 93 THR A C 1
ATOM 718 O O . THR A 1 93 ? 14.041 2.704 -14.967 1.00 74.25 93 THR A O 1
ATOM 721 N N . GLY A 1 94 ? 12.944 1.848 -16.731 1.00 78.75 94 GLY A N 1
ATOM 722 C CA . GLY A 1 94 ? 13.490 0.489 -16.630 1.00 78.75 94 GLY A CA 1
ATOM 723 C C . GLY A 1 94 ? 13.031 -0.292 -15.386 1.00 78.75 94 GLY A C 1
ATOM 724 O O . GLY A 1 94 ? 13.304 -1.482 -15.273 1.00 78.75 94 GLY A O 1
ATOM 725 N N . HIS A 1 95 ? 12.300 0.327 -14.457 1.00 82.56 95 HIS A N 1
ATOM 726 C CA . HIS A 1 95 ? 11.834 -0.308 -13.230 1.00 82.56 95 HIS A CA 1
ATOM 727 C C . HIS A 1 95 ? 10.465 -0.953 -13.420 1.00 82.56 95 HIS A C 1
ATOM 729 O O . HIS A 1 95 ? 9.688 -0.576 -14.299 1.00 82.56 95 HIS A O 1
ATOM 735 N N . ALA A 1 96 ? 10.146 -1.923 -12.567 1.00 85.19 96 ALA A N 1
ATOM 736 C CA . ALA A 1 96 ? 8.775 -2.398 -12.466 1.00 85.19 96 ALA A CA 1
ATOM 737 C C . ALA A 1 96 ? 7.862 -1.278 -11.939 1.00 85.19 96 ALA A C 1
ATOM 739 O O . ALA A 1 96 ? 8.311 -0.393 -11.206 1.00 85.19 96 ALA A O 1
ATOM 740 N N . TYR A 1 97 ? 6.578 -1.313 -12.286 1.00 84.69 97 TYR A N 1
ATOM 741 C CA . TYR A 1 97 ? 5.639 -0.281 -11.852 1.00 84.69 97 TYR A CA 1
ATOM 742 C C . TYR A 1 97 ? 4.205 -0.793 -11.725 1.00 84.69 97 TYR A C 1
ATOM 744 O O . TYR A 1 97 ? 3.814 -1.766 -12.370 1.00 84.69 97 TYR A O 1
ATOM 752 N N . ILE A 1 98 ? 3.412 -0.082 -10.923 1.00 86.56 98 ILE A N 1
ATOM 753 C CA . ILE A 1 98 ? 1.956 -0.225 -10.810 1.00 86.56 98 ILE A CA 1
ATOM 754 C C . ILE A 1 98 ? 1.330 1.168 -10.903 1.00 86.56 98 ILE A C 1
ATOM 756 O O . ILE A 1 98 ? 1.751 2.084 -10.202 1.00 86.56 98 ILE A O 1
ATOM 760 N N . ILE A 1 99 ? 0.312 1.330 -11.741 1.00 87.00 99 ILE A N 1
ATOM 761 C CA . ILE A 1 99 ? -0.515 2.532 -11.863 1.00 87.00 99 ILE A CA 1
ATOM 762 C C . ILE A 1 99 ? -1.923 2.169 -11.407 1.00 87.00 99 ILE A C 1
ATOM 764 O O . ILE A 1 99 ? -2.550 1.268 -11.962 1.00 87.00 99 ILE A O 1
ATOM 768 N N . GLN A 1 100 ? -2.427 2.877 -10.403 1.00 88.44 100 GLN A N 1
ATOM 769 C CA . GLN A 1 100 ? -3.726 2.600 -9.796 1.00 88.44 100 GLN A CA 1
ATOM 770 C C . GLN A 1 100 ? -4.535 3.877 -9.547 1.00 88.44 100 GLN A C 1
ATOM 772 O O . GLN A 1 100 ? -3.987 4.986 -9.526 1.00 88.44 100 GLN A O 1
ATOM 777 N N . SER A 1 101 ? -5.840 3.721 -9.320 1.00 87.38 101 SER A N 1
ATOM 778 C CA . SER A 1 101 ? -6.725 4.821 -8.934 1.00 87.38 101 SER A CA 1
ATOM 779 C C . SER A 1 101 ? -6.228 5.515 -7.667 1.00 87.38 101 SER A C 1
ATOM 781 O O . SER A 1 101 ? -5.862 4.867 -6.683 1.00 87.38 101 SER A O 1
ATOM 783 N N . TYR A 1 102 ? -6.293 6.844 -7.637 1.00 85.88 102 TYR A N 1
ATOM 784 C CA . TYR A 1 102 ? -6.186 7.572 -6.379 1.00 85.88 102 TYR A CA 1
ATOM 785 C C . TYR A 1 102 ? -7.463 7.392 -5.551 1.00 85.88 102 TYR A C 1
ATOM 787 O O . TYR A 1 102 ? -8.549 7.773 -5.987 1.00 85.88 102 TYR A O 1
ATOM 795 N N . ILE A 1 103 ? -7.328 6.862 -4.333 1.00 83.00 103 ILE A N 1
ATOM 796 C CA . ILE A 1 103 ? -8.427 6.818 -3.365 1.00 83.00 103 ILE A CA 1
ATOM 797 C C . ILE A 1 103 ? -8.352 8.076 -2.490 1.00 83.00 103 ILE A C 1
ATOM 799 O O . ILE A 1 103 ? -7.377 8.242 -1.750 1.00 83.00 103 ILE A O 1
ATOM 803 N N . PRO A 1 104 ? -9.351 8.976 -2.551 1.00 81.94 104 PRO A N 1
ATOM 804 C CA . PRO A 1 104 ? -9.410 10.112 -1.648 1.00 81.94 104 PRO A CA 1
ATOM 805 C C . PRO A 1 104 ? -9.673 9.620 -0.226 1.00 81.94 104 PRO A C 1
ATOM 807 O O . PRO A 1 104 ? -10.570 8.818 0.023 1.00 81.94 104 PRO A O 1
ATOM 810 N N . GLY A 1 105 ? -8.900 10.124 0.723 1.00 82.56 105 GLY A N 1
ATOM 811 C CA . GLY A 1 105 ? -9.055 9.747 2.115 1.00 82.56 105 GLY A CA 1
ATOM 812 C C . GLY A 1 105 ? -8.065 10.465 3.011 1.00 82.56 105 GLY A C 1
ATOM 813 O O . GLY A 1 105 ? -7.147 11.146 2.549 1.00 82.56 105 GLY A O 1
ATOM 814 N N . GLN A 1 106 ? -8.268 10.297 4.310 1.00 81.38 106 GLN A N 1
ATOM 815 C CA . GLN A 1 106 ? -7.357 10.777 5.334 1.00 81.38 106 GLN A CA 1
ATOM 816 C C . GLN A 1 106 ? -6.711 9.571 6.008 1.00 81.38 106 GLN A C 1
ATOM 818 O O . GLN A 1 106 ? -7.405 8.636 6.407 1.00 81.38 106 GLN A O 1
ATOM 823 N N . SER A 1 107 ? -5.382 9.596 6.135 1.00 82.31 107 SER A N 1
ATOM 824 C CA . SER A 1 107 ? -4.672 8.574 6.903 1.00 82.31 107 SER A CA 1
ATOM 825 C C . SER A 1 107 ? -5.165 8.576 8.349 1.00 82.31 107 SER A C 1
ATOM 827 O O . SER A 1 107 ? -5.388 9.640 8.936 1.00 82.31 107 SER A O 1
ATOM 829 N N . LEU A 1 108 ? -5.345 7.388 8.920 1.00 86.12 108 LEU A N 1
ATOM 830 C CA . LEU A 1 108 ? -5.797 7.251 10.295 1.00 86.12 108 LEU A CA 1
ATOM 831 C C . LEU A 1 108 ? -4.673 7.659 11.253 1.00 86.12 108 LEU A C 1
ATOM 833 O O . LEU A 1 108 ? -3.715 6.918 11.463 1.00 86.12 108 LEU A O 1
ATOM 837 N N . ASP A 1 109 ? -4.824 8.816 11.888 1.00 89.50 109 ASP A N 1
ATOM 838 C CA . ASP A 1 109 ? -4.010 9.175 13.045 1.00 89.50 109 ASP A CA 1
ATOM 839 C C . ASP A 1 109 ? -4.505 8.391 14.267 1.00 89.50 109 ASP A C 1
ATOM 841 O O . ASP A 1 109 ? -5.577 8.660 14.814 1.00 89.50 109 ASP A O 1
ATOM 845 N N . ILE A 1 110 ? -3.708 7.413 14.698 1.00 88.38 110 ILE A N 1
ATOM 846 C CA . ILE A 1 110 ? -4.029 6.512 15.811 1.00 88.38 110 ILE A CA 1
ATOM 847 C C . ILE A 1 110 ? -4.173 7.284 17.132 1.00 88.38 110 ILE A C 1
ATOM 849 O O . ILE A 1 110 ? -5.045 6.966 17.945 1.00 88.38 110 ILE A O 1
ATOM 853 N N . LEU A 1 111 ? -3.348 8.311 17.359 1.00 90.62 111 LEU A N 1
ATOM 854 C CA . LEU A 1 111 ? -3.373 9.091 18.598 1.00 90.62 111 LEU A CA 1
ATOM 855 C C . LEU A 1 111 ? -4.612 9.983 18.652 1.00 90.62 111 LEU A C 1
ATOM 857 O O . LEU A 1 111 ? -5.276 10.046 19.691 1.00 90.62 111 LEU A O 1
ATOM 861 N N . ALA A 1 112 ? -4.950 10.630 17.536 1.00 89.31 112 ALA A N 1
ATOM 862 C CA . ALA A 1 112 ? -6.179 11.406 17.418 1.00 89.31 112 ALA A CA 1
ATOM 863 C C . ALA A 1 112 ? -7.419 10.504 17.502 1.00 89.31 112 ALA A C 1
ATOM 865 O O . ALA A 1 112 ? -8.370 10.820 18.217 1.00 89.31 112 ALA A O 1
ATOM 866 N N . PHE A 1 113 ? -7.392 9.344 16.842 1.00 90.19 113 PHE A N 1
ATOM 867 C CA . PHE A 1 113 ? -8.476 8.365 16.870 1.00 90.19 113 PHE A CA 1
ATOM 868 C C . PHE A 1 113 ? -8.746 7.841 18.283 1.00 90.19 113 PHE A C 1
ATOM 870 O O . PHE A 1 113 ? -9.902 7.745 18.695 1.00 90.19 113 PHE A O 1
ATOM 877 N N . ARG A 1 114 ? -7.700 7.578 19.078 1.00 89.56 114 ARG A N 1
ATOM 878 C CA . ARG A 1 114 ? -7.848 7.100 20.462 1.00 89.56 114 ARG A CA 1
ATOM 879 C C . ARG A 1 114 ? -8.645 8.066 21.341 1.00 89.56 114 ARG A C 1
ATOM 881 O O . ARG A 1 114 ? -9.335 7.611 22.253 1.00 89.56 114 ARG A O 1
ATOM 888 N N . ARG A 1 115 ? -8.541 9.369 21.061 1.00 92.62 115 ARG A N 1
ATOM 889 C CA . ARG A 1 115 ? -9.223 10.458 21.778 1.00 92.62 115 ARG A CA 1
ATOM 890 C C . ARG A 1 115 ? -10.652 10.711 21.285 1.00 92.62 115 ARG A C 1
ATOM 892 O O . ARG A 1 115 ? -11.342 11.526 21.888 1.00 92.62 115 ARG A O 1
ATOM 899 N N . LYS A 1 116 ? -11.099 10.051 20.209 1.00 90.44 116 LYS A N 1
ATOM 900 C CA . LYS A 1 116 ? -12.471 10.191 19.707 1.00 90.44 116 LYS A CA 1
ATOM 901 C C . LYS A 1 116 ? -13.498 9.587 20.660 1.00 90.44 116 LYS A C 1
ATOM 903 O O . LYS A 1 116 ? -13.191 8.712 21.473 1.00 90.44 116 LYS A O 1
ATOM 908 N N . ASP A 1 117 ? -14.737 10.035 20.489 1.00 94.19 117 ASP A N 1
ATOM 909 C CA . ASP A 1 117 ? -15.898 9.534 21.217 1.00 94.19 117 ASP A CA 1
ATOM 910 C C . ASP A 1 117 ? -16.012 7.992 21.124 1.00 94.19 117 ASP A C 1
ATOM 912 O O . ASP A 1 117 ? -15.741 7.412 20.061 1.00 94.19 117 ASP A O 1
ATOM 916 N N . PRO A 1 118 ? -16.398 7.290 22.209 1.00 93.88 118 PRO A N 1
ATOM 917 C CA . PRO A 1 118 ? -16.587 5.840 22.197 1.00 93.88 118 PRO A CA 1
ATOM 918 C C . PRO A 1 118 ? -17.488 5.322 21.067 1.00 93.88 118 PRO A C 1
ATOM 920 O O . PRO A 1 118 ? -17.179 4.276 20.495 1.00 93.88 118 PRO A O 1
ATOM 923 N N . THR A 1 119 ? -18.544 6.048 20.699 1.00 94.44 119 THR A N 1
ATOM 924 C CA . THR A 1 119 ? -19.478 5.670 19.627 1.00 94.44 119 THR A CA 1
ATOM 925 C C . THR A 1 119 ? -18.783 5.678 18.272 1.00 94.44 119 THR A C 1
ATOM 927 O O . THR A 1 119 ? -18.878 4.711 17.517 1.00 94.44 119 THR A O 1
ATOM 930 N N . GLN A 1 120 ? -18.007 6.729 17.989 1.00 91.56 120 GLN A N 1
ATOM 931 C CA . GLN A 1 120 ? -17.234 6.841 16.749 1.00 91.56 120 GLN A CA 1
ATOM 932 C C . GLN A 1 120 ? -16.175 5.741 16.646 1.00 91.56 120 GLN A C 1
ATOM 934 O O . GLN A 1 120 ? -15.987 5.160 15.578 1.00 91.56 120 GLN A O 1
ATOM 939 N N . ARG A 1 121 ? -15.504 5.419 17.759 1.00 93.31 121 ARG A N 1
ATOM 940 C CA . ARG A 1 121 ? -14.522 4.327 17.792 1.00 93.31 121 ARG A CA 1
ATOM 941 C C . ARG A 1 121 ? -15.188 2.977 17.546 1.00 93.31 121 ARG A C 1
ATOM 943 O O . ARG A 1 121 ? -14.697 2.209 16.726 1.00 93.31 121 ARG A O 1
ATOM 950 N N . LYS A 1 122 ? -16.325 2.707 18.195 1.00 94.75 122 LYS A N 1
ATOM 951 C CA . LYS A 1 122 ? -17.087 1.464 18.010 1.00 94.75 122 LYS A CA 1
ATOM 952 C C . LYS A 1 122 ? -17.556 1.296 16.562 1.00 94.75 122 LYS A C 1
ATOM 954 O O . LYS A 1 122 ? -17.390 0.218 16.007 1.00 94.75 122 LYS A O 1
ATOM 959 N N . PHE A 1 123 ? -18.065 2.365 15.949 1.00 93.31 123 PHE A N 1
ATOM 960 C CA . PHE A 1 123 ? -18.487 2.366 14.546 1.00 93.31 123 PHE A CA 1
ATOM 961 C C . PHE A 1 123 ? -17.324 2.157 13.563 1.00 93.31 123 PHE A C 1
ATOM 963 O O . PHE A 1 123 ? -17.468 1.506 12.532 1.00 93.31 123 PHE A O 1
ATOM 970 N N . PHE A 1 124 ? -16.141 2.694 13.862 1.00 92.06 124 PHE A N 1
ATOM 971 C CA . PHE A 1 124 ? -14.952 2.415 13.058 1.00 92.06 124 PHE A CA 1
ATOM 972 C C . PHE A 1 124 ? -14.510 0.949 13.189 1.00 92.06 124 PHE A C 1
ATOM 974 O O . PHE A 1 124 ? -14.237 0.294 12.186 1.00 92.06 124 PHE A O 1
ATOM 981 N N . TYR A 1 125 ? -14.481 0.409 14.412 1.00 93.25 125 TYR A N 1
ATOM 982 C CA . TYR A 1 125 ? -14.112 -0.989 14.630 1.00 93.25 125 TYR A CA 1
ATOM 983 C C . TYR A 1 125 ? -15.103 -1.970 14.002 1.00 93.25 125 TYR A C 1
ATOM 985 O O . TYR A 1 125 ? -14.655 -2.984 13.477 1.00 93.25 125 TYR A O 1
ATOM 993 N N . SER A 1 126 ? -16.410 -1.681 14.003 1.00 93.00 126 SER A N 1
ATOM 994 C CA . SER A 1 126 ? -17.381 -2.537 13.312 1.00 93.00 126 SER A CA 1
ATOM 995 C C . SER A 1 126 ? -17.092 -2.605 11.814 1.00 93.00 126 SER A C 1
ATOM 997 O O . SER A 1 126 ? -16.986 -3.700 11.279 1.00 93.00 126 SER A O 1
ATOM 999 N N . GLN A 1 127 ? -16.822 -1.464 11.170 1.00 91.19 127 GLN A N 1
ATOM 1000 C CA . GLN A 1 127 ? -16.436 -1.446 9.754 1.00 91.19 127 GLN A CA 1
ATOM 1001 C C . GLN A 1 127 ? -15.157 -2.253 9.492 1.00 91.19 127 GLN A C 1
ATOM 1003 O O . GLN A 1 127 ? -15.098 -3.006 8.527 1.00 91.19 127 GLN A O 1
ATOM 1008 N N . LEU A 1 128 ? -14.134 -2.141 10.350 1.00 90.44 128 LEU A N 1
ATOM 1009 C CA . LEU A 1 128 ? -12.917 -2.952 10.212 1.00 90.44 128 LEU A CA 1
ATOM 1010 C C . LEU A 1 128 ? -13.198 -4.452 10.319 1.00 90.44 128 LEU A C 1
ATOM 1012 O O . LEU A 1 128 ? -12.635 -5.231 9.552 1.00 90.44 128 LEU A O 1
ATOM 1016 N N . VAL A 1 129 ? -14.053 -4.855 11.260 1.00 91.69 129 VAL A N 1
ATOM 1017 C CA . VAL A 1 129 ? -14.474 -6.254 11.396 1.00 91.69 129 VAL A CA 1
ATOM 1018 C C . VAL A 1 129 ? -15.182 -6.718 10.126 1.00 91.69 129 VAL A C 1
ATOM 1020 O O . VAL A 1 129 ? -14.843 -7.786 9.620 1.00 91.69 129 VAL A O 1
ATOM 1023 N N . ASP A 1 130 ? -16.079 -5.905 9.568 1.00 89.25 130 ASP A N 1
ATOM 1024 C CA . ASP A 1 130 ? -16.786 -6.224 8.325 1.00 89.25 130 ASP A CA 1
ATOM 1025 C C . ASP A 1 130 ? -15.817 -6.377 7.141 1.00 89.25 130 ASP A C 1
ATOM 1027 O O . ASP A 1 130 ? -15.946 -7.317 6.355 1.00 89.25 130 ASP A O 1
ATOM 1031 N N . PHE A 1 131 ? -14.802 -5.510 7.029 1.00 85.50 131 PHE A N 1
ATOM 1032 C CA . PHE A 1 131 ? -13.766 -5.628 5.995 1.00 85.50 131 PHE A CA 1
ATOM 1033 C C . PHE A 1 131 ? -12.913 -6.889 6.161 1.00 85.50 131 PHE A C 1
ATOM 1035 O O . PHE A 1 131 ? -12.663 -7.592 5.183 1.00 85.50 131 PHE A O 1
ATOM 1042 N N . PHE A 1 132 ? -12.476 -7.214 7.382 1.00 85.69 132 PHE A N 1
ATOM 1043 C CA . PHE A 1 132 ? -11.705 -8.438 7.626 1.00 85.69 132 PHE A CA 1
ATOM 1044 C C . PHE A 1 132 ? -12.536 -9.704 7.411 1.00 85.69 132 PHE A C 1
ATOM 1046 O O . PHE A 1 132 ? -12.010 -10.701 6.913 1.00 85.69 132 PHE A O 1
ATOM 1053 N N . ALA A 1 133 ? -13.826 -9.668 7.746 1.00 86.88 133 ALA A N 1
ATOM 1054 C CA . ALA A 1 133 ? -14.747 -10.756 7.452 1.00 86.88 133 ALA A CA 1
ATOM 1055 C C . ALA A 1 133 ? -14.876 -10.967 5.936 1.00 86.88 133 ALA A C 1
ATOM 1057 O O . ALA A 1 133 ? -14.720 -12.096 5.476 1.00 86.88 133 ALA A O 1
ATOM 1058 N N . GLN A 1 134 ? -15.062 -9.891 5.162 1.00 84.19 134 GLN A N 1
ATOM 1059 C CA . GLN A 1 134 ? -15.093 -9.950 3.696 1.00 84.19 134 GLN A CA 1
ATOM 1060 C C . GLN A 1 134 ? -13.781 -10.486 3.112 1.00 84.19 134 GLN A C 1
ATOM 1062 O O . GLN A 1 134 ? -13.825 -11.362 2.253 1.00 84.19 134 GLN A O 1
ATOM 1067 N N . LEU A 1 135 ? -12.623 -10.026 3.610 1.00 82.00 135 LEU A N 1
ATOM 1068 C CA . LEU A 1 135 ? -11.299 -10.513 3.190 1.00 82.00 135 LEU A CA 1
ATOM 1069 C C . LEU A 1 135 ? -11.159 -12.016 3.406 1.00 82.00 135 LEU A C 1
ATOM 1071 O O . LEU A 1 135 ? -10.688 -12.728 2.528 1.00 82.00 135 LEU A O 1
ATOM 1075 N N . ARG A 1 136 ? -11.580 -12.504 4.576 1.00 81.88 136 ARG A N 1
ATOM 1076 C CA . ARG A 1 136 ? -11.492 -13.923 4.930 1.00 81.88 136 ARG A CA 1
ATOM 1077 C C . ARG A 1 136 ? -12.413 -14.804 4.084 1.00 81.88 136 ARG A C 1
ATOM 1079 O O . ARG A 1 136 ? -12.118 -15.980 3.917 1.00 81.88 136 ARG A O 1
ATOM 1086 N N . GLN A 1 137 ? -13.526 -14.258 3.604 1.00 82.00 137 GLN A N 1
ATOM 1087 C CA . GLN A 1 137 ? -14.481 -14.974 2.756 1.00 82.00 137 GLN A CA 1
ATOM 1088 C C . GLN A 1 137 ? -14.040 -15.051 1.290 1.00 82.00 137 GLN A C 1
ATOM 1090 O O . GLN A 1 137 ? -14.655 -15.789 0.526 1.00 82.00 137 GLN A O 1
ATOM 1095 N N . GLN A 1 138 ? -13.007 -14.307 0.882 1.00 74.31 138 GLN A N 1
ATOM 1096 C CA . GLN A 1 138 ? -12.470 -14.428 -0.470 1.00 74.31 138 GLN A CA 1
ATOM 1097 C C . GLN A 1 138 ? -11.777 -15.784 -0.626 1.00 74.31 138 GLN A C 1
ATOM 1099 O O . GLN A 1 138 ? -10.800 -16.085 0.062 1.00 74.31 138 GLN A O 1
ATOM 1104 N N . GLU A 1 139 ? -12.267 -16.590 -1.561 1.00 67.38 139 GLU A N 1
ATOM 1105 C CA . GLU A 1 139 ? -11.551 -17.766 -2.034 1.00 67.38 139 GLU A CA 1
ATOM 1106 C C . GLU A 1 139 ? -10.586 -17.329 -3.131 1.00 67.38 139 GLU A C 1
ATOM 1108 O O . GLU A 1 139 ? -10.993 -16.837 -4.184 1.00 67.38 139 GLU A O 1
ATOM 1113 N N . PHE A 1 140 ? -9.289 -17.483 -2.876 1.00 65.50 140 PHE A N 1
ATOM 1114 C CA . PHE A 1 140 ? -8.271 -17.238 -3.885 1.00 65.50 140 PHE A CA 1
ATOM 1115 C C . PHE A 1 140 ? -8.054 -18.537 -4.661 1.00 65.50 140 PHE A C 1
ATOM 1117 O O . PHE A 1 140 ? -7.504 -19.481 -4.090 1.00 65.50 140 PHE A O 1
ATOM 1124 N N . PRO A 1 141 ? -8.438 -18.617 -5.950 1.00 60.34 141 PRO A N 1
ATOM 1125 C CA . PRO A 1 141 ? -8.138 -19.799 -6.755 1.00 60.34 141 PRO A CA 1
ATOM 1126 C C . PRO A 1 141 ? -6.622 -20.005 -6.904 1.00 60.34 141 PRO A C 1
ATOM 1128 O O . PRO A 1 141 ? -6.169 -21.131 -7.084 1.00 60.34 141 PRO A O 1
ATOM 1131 N N . PHE A 1 142 ? -5.837 -18.927 -6.769 1.00 57.16 142 PHE A N 1
ATOM 1132 C CA . PHE A 1 142 ? -4.380 -18.942 -6.807 1.00 57.16 142 PHE A CA 1
ATOM 1133 C C . PHE A 1 142 ? -3.823 -17.981 -5.755 1.00 57.16 142 PHE A C 1
ATOM 1135 O O . PHE A 1 142 ? -4.131 -16.789 -5.759 1.00 57.16 142 PHE A O 1
ATOM 1142 N N . ALA A 1 143 ? -2.971 -18.483 -4.863 1.00 52.47 143 ALA A N 1
ATOM 1143 C CA . ALA A 1 143 ? -2.190 -17.649 -3.957 1.00 52.47 143 ALA A CA 1
ATOM 1144 C C . ALA A 1 143 ? -0.910 -17.186 -4.672 1.00 52.47 143 ALA A C 1
ATOM 1146 O O . ALA A 1 143 ? 0.164 -17.723 -4.434 1.00 52.47 143 ALA A O 1
ATOM 1147 N N . GLY A 1 144 ? -1.035 -16.224 -5.591 1.00 49.59 144 GLY A N 1
ATOM 1148 C CA . GLY A 1 144 ? 0.114 -15.503 -6.155 1.00 49.59 144 GLY A CA 1
ATOM 1149 C C . GLY A 1 144 ? 1.103 -16.316 -7.001 1.00 49.59 144 GLY A C 1
ATOM 1150 O O . GLY A 1 144 ? 2.216 -15.845 -7.205 1.00 49.59 144 GLY A O 1
ATOM 1151 N N . VAL A 1 145 ? 0.727 -17.497 -7.504 1.00 41.66 145 VAL A N 1
ATOM 1152 C CA . VAL A 1 145 ? 1.536 -18.255 -8.473 1.00 41.66 145 VAL A CA 1
ATOM 1153 C C . VAL A 1 145 ? 0.652 -18.609 -9.663 1.00 41.66 145 VAL A C 1
ATOM 1155 O O . VAL A 1 145 ? -0.357 -19.299 -9.507 1.00 41.66 145 VAL A O 1
ATOM 1158 N N . GLU A 1 146 ? 0.992 -18.089 -10.838 1.00 44.25 146 GLU A N 1
ATOM 1159 C CA . GLU A 1 146 ? 0.341 -18.469 -12.091 1.00 44.25 146 GLU A CA 1
ATOM 1160 C C . GLU A 1 146 ? 0.779 -19.902 -12.457 1.00 44.25 146 GLU A C 1
ATOM 1162 O O . GLU A 1 146 ? 1.964 -20.220 -12.326 1.00 44.25 146 GLU A O 1
ATOM 1167 N N . PRO A 1 147 ? -0.130 -20.800 -12.875 1.00 38.16 147 PRO A N 1
ATOM 1168 C CA . PRO A 1 147 ? 0.275 -22.082 -13.435 1.00 38.16 147 PRO A CA 1
ATOM 1169 C C . PRO A 1 147 ? 0.922 -21.839 -14.803 1.00 38.16 147 PRO A C 1
ATOM 1171 O O . PRO A 1 147 ? 0.321 -21.174 -15.648 1.00 38.16 147 PRO A O 1
ATOM 1174 N N . GLU A 1 148 ? 2.134 -22.367 -15.004 1.00 41.84 148 GLU A N 1
ATOM 1175 C CA . GLU A 1 148 ? 2.871 -22.301 -16.273 1.00 41.84 148 GLU A CA 1
ATOM 1176 C C . GLU A 1 148 ? 1.945 -22.601 -17.468 1.00 41.84 148 GLU A C 1
ATOM 1178 O O . GLU A 1 148 ? 1.287 -23.646 -17.514 1.00 41.84 148 GLU A O 1
ATOM 1183 N N . ARG A 1 149 ? 1.893 -21.674 -18.429 1.00 35.88 149 ARG A N 1
ATOM 1184 C CA . ARG A 1 149 ? 1.325 -21.880 -19.765 1.00 35.88 149 ARG A CA 1
ATOM 1185 C C . ARG A 1 149 ? 2.347 -21.521 -20.824 1.00 35.88 149 ARG A C 1
ATOM 1187 O O . ARG A 1 149 ? 2.996 -20.464 -20.667 1.00 35.88 149 ARG A O 1
#

pLDDT: mean 76.55, std 13.47, range [35.88, 94.75]

Secondary structure (DSSP, 8-state):
---PPPPHHHHHHHHHHHHHTS-HHHHHHHHT---EEEEE-TTS-EEEEE---TTT-SSHHHHHHHHH---SS-PPPEEEEE---S--SS-TT-S-EEEEE--------HHHHHTS-HHHHHHHHHHHHHHHHHHHH---SSSS-----

Organism: NCBI:txid79813